Protein AF-A0A6G2Q277-F1 (afdb_monomer_lite)

Structure (mmCIF, N/CA/C/O backbone):
data_AF-A0A6G2Q277-F1
#
_entry.id   AF-A0A6G2Q277-F1
#
loop_
_atom_site.group_PDB
_atom_site.id
_atom_site.type_symbol
_atom_site.label_atom_id
_atom_site.label_alt_id
_atom_site.label_comp_id
_atom_site.label_asym_id
_atom_site.label_entity_id
_atom_site.label_seq_id
_atom_site.pdbx_PDB_ins_code
_atom_site.Cartn_x
_atom_site.Cartn_y
_atom_site.Cartn_z
_atom_site.occupancy
_atom_site.B_iso_or_equiv
_atom_site.auth_seq_id
_atom_site.auth_comp_id
_atom_site.auth_asym_id
_atom_site.auth_atom_id
_atom_site.pdbx_PDB_model_num
ATOM 1 N N . MET A 1 1 ? 18.166 -76.182 13.618 1.00 38.31 1 MET A N 1
ATOM 2 C CA . MET A 1 1 ? 19.424 -75.864 12.899 1.00 38.31 1 MET A CA 1
ATOM 3 C C . MET A 1 1 ? 19.084 -75.324 11.516 1.00 38.31 1 MET A C 1
ATOM 5 O O . MET A 1 1 ? 18.258 -75.904 10.830 1.00 38.31 1 MET A O 1
ATOM 9 N N . ILE A 1 2 ? 19.655 -74.171 11.170 1.00 38.31 2 ILE A N 1
ATOM 10 C CA . ILE A 1 2 ? 19.350 -73.311 10.012 1.00 38.31 2 ILE A CA 1
ATOM 11 C C . ILE A 1 2 ? 20.278 -73.656 8.835 1.00 38.31 2 ILE A C 1
ATOM 13 O O . ILE A 1 2 ? 21.477 -73.782 9.078 1.00 38.31 2 ILE A O 1
ATOM 17 N N . ARG A 1 3 ? 19.797 -73.664 7.574 1.00 31.73 3 ARG A N 1
ATOM 18 C CA . ARG A 1 3 ? 20.609 -73.222 6.411 1.00 31.73 3 ARG A CA 1
ATOM 19 C C . ARG A 1 3 ? 19.793 -72.866 5.147 1.00 31.73 3 ARG A C 1
ATOM 21 O O . ARG A 1 3 ? 19.443 -73.714 4.343 1.00 31.73 3 ARG A O 1
ATOM 28 N N . LYS A 1 4 ? 19.572 -71.551 5.017 1.00 36.16 4 LYS A N 1
ATOM 29 C CA . LYS A 1 4 ? 19.776 -70.662 3.848 1.00 36.16 4 LY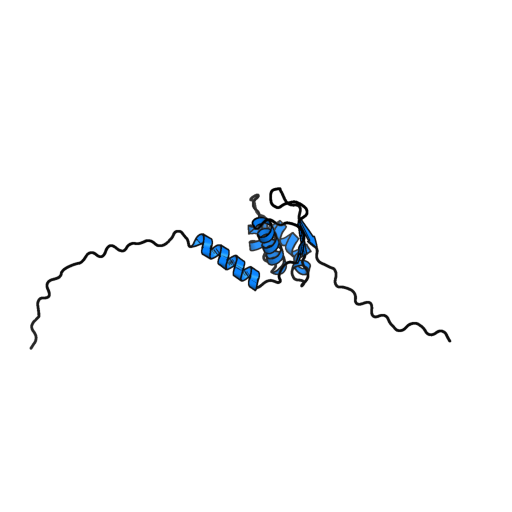S A CA 1
ATOM 30 C C . LYS A 1 4 ? 19.153 -71.052 2.491 1.00 36.16 4 LYS A C 1
ATOM 32 O O . LYS A 1 4 ? 19.764 -71.729 1.676 1.00 36.16 4 LYS A O 1
ATOM 37 N N . SER A 1 5 ? 17.990 -70.454 2.220 1.00 38.66 5 SER A N 1
ATOM 38 C CA . SER A 1 5 ? 17.379 -70.290 0.893 1.00 38.66 5 SER A CA 1
ATOM 39 C C . SER A 1 5 ? 18.135 -69.241 0.064 1.00 38.66 5 SER A C 1
ATOM 41 O O . SER A 1 5 ? 18.154 -68.062 0.421 1.00 38.66 5 SER A O 1
ATOM 43 N N . THR A 1 6 ? 18.694 -69.646 -1.074 1.00 46.62 6 THR A N 1
ATOM 44 C CA . THR A 1 6 ? 19.318 -68.770 -2.077 1.00 46.62 6 THR A CA 1
ATOM 45 C C . THR A 1 6 ? 18.240 -68.029 -2.874 1.00 46.62 6 THR A C 1
ATOM 47 O O . THR A 1 6 ? 17.639 -68.599 -3.781 1.00 46.62 6 THR A O 1
ATOM 50 N N . ARG A 1 7 ? 17.976 -66.754 -2.558 1.00 47.03 7 ARG A N 1
ATOM 51 C CA . ARG A 1 7 ? 17.180 -65.875 -3.433 1.00 47.03 7 ARG A CA 1
ATOM 52 C C . ARG A 1 7 ? 18.096 -65.272 -4.496 1.00 47.03 7 ARG A C 1
ATOM 54 O O . ARG A 1 7 ? 19.062 -64.593 -4.163 1.00 47.03 7 ARG A O 1
ATOM 61 N N . ARG A 1 8 ? 17.799 -65.549 -5.767 1.00 47.91 8 ARG A N 1
ATOM 62 C CA . ARG A 1 8 ? 18.427 -64.895 -6.918 1.00 47.91 8 ARG A CA 1
ATOM 63 C C . ARG A 1 8 ? 17.864 -63.481 -7.043 1.00 47.91 8 ARG A C 1
ATOM 65 O O . ARG A 1 8 ? 16.652 -63.305 -7.131 1.00 47.91 8 ARG A O 1
ATOM 72 N N . SER A 1 9 ? 18.759 -62.504 -7.013 1.00 50.25 9 SER A N 1
ATOM 73 C CA . SER A 1 9 ? 18.478 -61.088 -7.214 1.00 50.25 9 SER A CA 1
ATOM 74 C C . SER A 1 9 ? 18.151 -60.810 -8.680 1.00 50.25 9 SER A C 1
ATOM 76 O O . SER A 1 9 ? 19.017 -60.939 -9.540 1.00 50.25 9 SER A O 1
ATOM 78 N N . THR A 1 10 ? 16.928 -60.376 -8.962 1.00 49.34 10 THR A N 1
ATOM 79 C CA . THR A 1 10 ? 16.599 -59.615 -10.173 1.00 49.34 10 THR A CA 1
ATOM 80 C C . THR A 1 10 ? 16.466 -58.156 -9.767 1.00 49.34 10 THR A C 1
ATOM 82 O O . THR A 1 10 ? 15.466 -57.749 -9.181 1.00 49.34 10 THR A O 1
ATOM 85 N N . ALA A 1 11 ? 17.524 -57.387 -10.020 1.00 47.75 11 ALA A N 1
ATOM 86 C CA . ALA A 1 11 ? 17.527 -55.941 -9.884 1.00 47.75 11 ALA A CA 1
ATOM 87 C C . ALA A 1 11 ? 16.706 -55.341 -11.033 1.00 47.75 11 ALA A C 1
ATOM 89 O O . ALA A 1 11 ? 17.165 -55.291 -12.172 1.00 47.75 11 ALA A O 1
ATOM 90 N N . ALA A 1 12 ? 15.479 -54.914 -10.740 1.00 49.22 12 ALA A N 1
ATOM 91 C CA . ALA A 1 12 ? 14.743 -54.012 -11.612 1.00 49.22 12 ALA A CA 1
ATOM 92 C C . ALA A 1 12 ? 15.232 -52.587 -11.316 1.00 49.22 12 ALA A C 1
ATOM 94 O O . ALA A 1 12 ? 14.968 -52.042 -10.245 1.00 49.22 12 ALA A O 1
ATOM 95 N N . LEU A 1 13 ? 15.989 -52.007 -12.248 1.00 46.03 13 LEU A N 1
ATOM 96 C CA . LEU A 1 13 ? 16.316 -50.583 -12.253 1.00 46.03 13 LEU A CA 1
ATOM 97 C C . LEU A 1 13 ? 15.024 -49.802 -12.524 1.00 46.03 13 LEU A C 1
ATOM 99 O O . LEU A 1 13 ? 14.626 -49.612 -13.671 1.00 46.03 13 LEU A O 1
ATOM 103 N N . ALA A 1 14 ? 14.344 -49.386 -11.459 1.00 48.12 14 ALA A N 1
ATOM 104 C CA . ALA A 1 14 ? 13.306 -48.373 -11.541 1.00 48.12 14 ALA A CA 1
ATOM 105 C C . ALA A 1 14 ? 13.992 -47.021 -11.771 1.00 48.12 14 ALA A C 1
ATOM 107 O O . ALA A 1 14 ? 14.705 -46.525 -10.902 1.00 48.12 14 ALA A O 1
ATOM 108 N N . VAL A 1 15 ? 13.809 -46.451 -12.960 1.00 50.59 15 VAL A N 1
ATOM 109 C CA . VAL A 1 15 ? 14.177 -45.065 -13.265 1.00 50.59 15 VAL A CA 1
ATOM 110 C C . VAL A 1 15 ? 13.227 -44.163 -12.470 1.00 50.59 15 VAL A C 1
ATOM 112 O O . VAL A 1 15 ? 12.024 -44.199 -12.741 1.00 50.59 15 VAL A O 1
ATOM 115 N N . PRO A 1 16 ? 13.693 -43.368 -11.490 1.00 51.09 16 PRO A N 1
ATOM 116 C CA . PRO A 1 16 ? 12.838 -42.365 -10.888 1.00 51.09 16 PRO A CA 1
ATOM 117 C C . PRO A 1 16 ? 12.653 -41.251 -11.918 1.00 51.09 16 PRO A C 1
ATOM 119 O O . PRO A 1 16 ? 13.592 -40.537 -12.270 1.00 51.09 16 PRO A O 1
ATOM 122 N N . LEU A 1 17 ? 11.430 -41.124 -12.428 1.00 48.22 17 LEU A N 1
ATOM 123 C CA . LEU A 1 17 ? 10.994 -39.967 -13.194 1.00 48.22 17 LEU A CA 1
ATOM 124 C C . LEU A 1 17 ? 10.965 -38.770 -12.224 1.00 48.22 17 LEU A C 1
ATOM 126 O O . LEU A 1 17 ? 9.958 -38.501 -11.574 1.00 48.22 17 LEU A O 1
ATOM 130 N N . MET A 1 18 ? 12.095 -38.084 -12.061 1.00 52.91 18 MET A N 1
ATOM 131 C CA . MET A 1 18 ? 12.163 -36.812 -11.342 1.00 52.91 18 MET A CA 1
ATOM 132 C C . MET A 1 18 ? 11.540 -35.718 -12.222 1.00 52.91 18 MET A C 1
ATOM 134 O O . MET A 1 18 ? 12.243 -34.919 -12.832 1.00 52.91 18 MET A O 1
ATOM 138 N N . LEU A 1 19 ? 10.207 -35.703 -12.321 1.00 54.06 19 LEU A N 1
ATOM 139 C CA . LEU A 1 19 ? 9.450 -34.519 -12.731 1.00 54.06 19 LEU A CA 1
ATOM 140 C C . LEU A 1 19 ? 8.961 -33.810 -11.474 1.00 54.06 19 LEU A C 1
ATOM 142 O O . LEU A 1 19 ? 7.818 -33.946 -11.051 1.00 54.06 19 LEU A O 1
ATOM 146 N N . GLY A 1 20 ? 9.850 -33.051 -10.857 1.00 57.12 20 GLY A N 1
ATOM 147 C CA . GLY A 1 20 ? 9.490 -32.182 -9.754 1.00 57.12 20 GLY A CA 1
ATOM 148 C C . GLY A 1 20 ? 10.588 -31.165 -9.55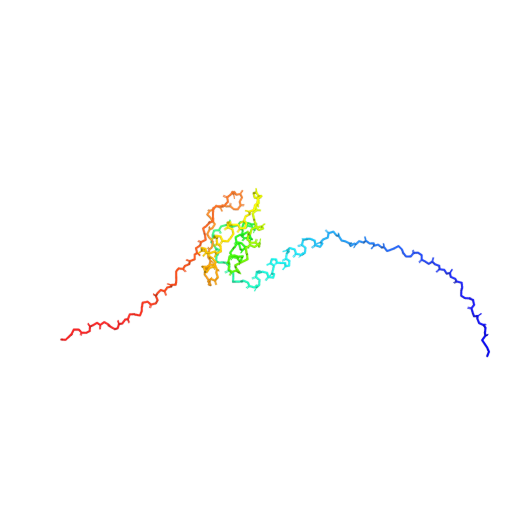0 1.00 57.12 20 GLY A C 1
ATOM 149 O O . GLY A 1 20 ? 11.669 -31.568 -9.152 1.00 57.12 20 GLY A O 1
ATOM 150 N N . THR A 1 21 ? 10.281 -29.900 -9.869 1.00 57.38 21 THR A N 1
ATOM 151 C CA . THR A 1 21 ? 10.739 -28.649 -9.212 1.00 57.38 21 THR A CA 1
ATOM 152 C C . THR A 1 21 ? 10.854 -27.473 -10.195 1.00 57.38 21 THR A C 1
ATOM 154 O O . THR A 1 21 ? 11.899 -26.834 -10.278 1.00 57.38 21 THR A O 1
ATOM 157 N N . ALA A 1 22 ? 9.797 -27.146 -10.945 1.00 52.91 22 ALA A N 1
ATOM 158 C CA . ALA A 1 22 ? 9.783 -25.902 -11.735 1.00 52.91 22 ALA A CA 1
ATOM 159 C C . ALA A 1 22 ? 8.558 -24.999 -11.496 1.00 52.91 22 ALA A C 1
ATOM 161 O O . ALA A 1 22 ? 8.459 -23.950 -12.121 1.00 52.91 22 ALA A O 1
ATOM 162 N N . LEU A 1 23 ? 7.643 -25.358 -10.586 1.00 51.34 23 LEU A N 1
ATOM 163 C CA . LEU A 1 23 ? 6.417 -24.578 -10.333 1.00 51.34 23 LEU A CA 1
ATOM 164 C C . LEU A 1 23 ? 6.323 -23.970 -8.928 1.00 51.34 23 LEU A C 1
ATOM 166 O O . LEU A 1 23 ? 5.386 -23.221 -8.660 1.00 51.34 23 LEU A O 1
ATOM 170 N N . THR A 1 24 ? 7.286 -24.235 -8.042 1.00 55.38 24 THR A N 1
ATOM 171 C CA . THR A 1 24 ? 7.212 -23.795 -6.639 1.00 55.38 24 THR A CA 1
ATOM 172 C C . THR A 1 24 ? 7.170 -22.266 -6.522 1.00 55.38 24 THR A C 1
ATOM 174 O O . THR A 1 24 ? 6.330 -21.730 -5.817 1.00 55.38 24 THR A O 1
ATOM 177 N N . GLY A 1 25 ? 7.924 -21.532 -7.349 1.00 52.91 25 GLY A N 1
ATOM 178 C CA . GLY A 1 25 ? 8.010 -20.069 -7.233 1.00 52.91 25 GLY A CA 1
ATOM 179 C C . GLY A 1 25 ? 6.745 -19.264 -7.582 1.00 52.91 25 GLY A C 1
ATOM 180 O O . GLY A 1 25 ? 6.640 -18.115 -7.156 1.00 52.91 25 GLY A O 1
ATOM 181 N N . CYS A 1 26 ? 5.792 -19.815 -8.348 1.00 55.84 26 CYS A N 1
ATOM 182 C CA . CYS A 1 26 ? 4.495 -19.153 -8.583 1.00 55.84 26 CYS A CA 1
ATOM 183 C C . CYS A 1 26 ? 3.475 -19.501 -7.498 1.00 55.84 26 CYS A C 1
ATOM 185 O O . CYS A 1 26 ? 2.693 -18.641 -7.100 1.00 55.84 26 CYS A O 1
ATOM 187 N N . ALA A 1 27 ? 3.500 -20.746 -7.015 1.00 61.69 27 ALA A N 1
ATOM 188 C CA . ALA A 1 27 ? 2.636 -21.174 -5.925 1.00 61.69 27 ALA A CA 1
ATOM 189 C C . ALA A 1 27 ? 2.955 -20.395 -4.641 1.00 61.69 27 ALA A C 1
ATOM 191 O O . ALA A 1 27 ? 2.038 -19.896 -3.998 1.00 61.69 27 ALA A O 1
ATOM 192 N N . ASP A 1 28 ? 4.241 -20.208 -4.336 1.00 68.69 28 ASP A N 1
ATOM 193 C CA . ASP A 1 28 ? 4.691 -19.553 -3.105 1.00 68.69 28 ASP A CA 1
ATOM 194 C C . ASP A 1 28 ? 4.240 -18.081 -3.046 1.00 68.69 28 ASP A C 1
ATOM 196 O O . ASP A 1 28 ? 3.565 -17.675 -2.105 1.00 68.69 28 ASP A O 1
ATOM 200 N N . LYS A 1 29 ? 4.476 -17.296 -4.109 1.00 75.62 29 LYS A N 1
ATOM 201 C CA . LYS A 1 29 ? 4.069 -15.875 -4.160 1.00 75.62 29 LYS A CA 1
ATOM 202 C C . LYS A 1 29 ? 2.556 -15.674 -4.091 1.00 75.62 29 LYS A C 1
ATOM 204 O O . LYS A 1 29 ? 2.082 -14.699 -3.513 1.00 75.62 29 LYS A O 1
ATOM 209 N N . HIS A 1 30 ? 1.802 -16.578 -4.712 1.00 79.06 30 HIS A N 1
ATOM 210 C CA . HIS A 1 30 ? 0.346 -16.533 -4.681 1.00 79.06 30 HIS A CA 1
ATOM 211 C C . HIS A 1 30 ? -0.191 -16.876 -3.284 1.00 79.06 30 HIS A C 1
ATOM 213 O O . HIS A 1 30 ? -1.154 -16.264 -2.828 1.00 79.06 30 HIS A O 1
ATOM 219 N N . LEU A 1 31 ? 0.436 -17.824 -2.581 1.00 84.31 31 LEU A N 1
ATOM 220 C CA . LEU A 1 31 ? 0.088 -18.163 -1.200 1.00 84.31 31 LEU A CA 1
ATOM 221 C C . LEU A 1 31 ? 0.427 -17.031 -0.224 1.00 84.31 31 LEU A C 1
ATOM 223 O O . LEU A 1 31 ? -0.395 -16.737 0.644 1.00 84.31 31 LEU A O 1
ATOM 227 N N . ASP A 1 32 ? 1.571 -16.366 -0.396 1.00 85.94 32 ASP A N 1
ATOM 228 C CA . ASP A 1 32 ? 1.947 -15.192 0.403 1.00 85.94 32 ASP A CA 1
ATOM 229 C C . ASP A 1 32 ? 0.916 -14.072 0.235 1.00 85.94 32 ASP A C 1
ATOM 231 O O . ASP A 1 32 ? 0.384 -13.558 1.218 1.00 85.94 32 ASP A O 1
ATOM 235 N N . TYR A 1 33 ? 0.548 -13.764 -1.013 1.00 85.88 33 TYR A N 1
ATOM 236 C CA . TYR A 1 33 ? -0.478 -12.767 -1.304 1.00 85.88 33 TYR A CA 1
ATOM 237 C C . TYR A 1 33 ? -1.842 -13.138 -0.707 1.00 85.88 33 TYR A C 1
ATOM 239 O O . TYR A 1 33 ? -2.491 -12.289 -0.107 1.00 85.88 33 TYR A O 1
ATOM 247 N N . LEU A 1 34 ? -2.291 -14.392 -0.836 1.00 89.06 34 LEU A N 1
ATOM 248 C CA . LEU A 1 34 ? -3.564 -14.831 -0.250 1.00 89.06 34 LEU A CA 1
ATOM 249 C C . LEU A 1 34 ? -3.560 -14.761 1.280 1.00 89.06 34 LEU A C 1
ATOM 251 O O . LEU A 1 34 ? -4.583 -14.434 1.889 1.00 89.06 34 LEU A O 1
ATOM 255 N N . THR A 1 35 ? -2.424 -15.085 1.893 1.00 89.81 35 THR A N 1
ATOM 256 C CA . THR A 1 35 ? -2.242 -15.010 3.343 1.00 89.81 35 THR A CA 1
ATOM 257 C C . THR A 1 35 ? -2.309 -13.559 3.802 1.00 89.81 35 THR A C 1
ATOM 259 O O . THR A 1 35 ? -3.107 -13.244 4.682 1.00 89.81 35 THR A O 1
ATOM 262 N N . ASP A 1 36 ? -1.559 -12.664 3.154 1.00 88.69 36 ASP A N 1
ATOM 263 C CA . ASP A 1 36 ? -1.628 -11.224 3.406 1.00 88.69 36 ASP A CA 1
ATOM 264 C C . ASP A 1 36 ? -3.056 -10.706 3.200 1.00 88.69 36 ASP A C 1
ATOM 266 O O . ASP A 1 36 ? -3.617 -10.089 4.100 1.00 88.69 36 ASP A O 1
ATOM 270 N N . TYR A 1 37 ? -3.695 -11.032 2.076 1.00 87.75 37 TYR A N 1
ATOM 271 C CA . TYR A 1 37 ? -5.063 -10.611 1.772 1.00 87.75 37 TYR A CA 1
ATOM 272 C C . TYR A 1 37 ? -6.058 -11.041 2.858 1.00 87.75 37 TYR A C 1
ATOM 274 O O . TYR A 1 37 ? -6.936 -10.270 3.232 1.00 87.75 37 TYR A O 1
ATOM 282 N N . SER A 1 38 ? -5.913 -12.255 3.396 1.00 88.88 38 SER A N 1
ATOM 283 C CA . SER A 1 38 ? -6.793 -12.777 4.452 1.00 88.88 38 SER A CA 1
ATOM 284 C C . SER A 1 38 ? -6.551 -12.120 5.814 1.00 88.88 38 SER A C 1
ATOM 286 O O . SER A 1 38 ? -7.472 -12.029 6.626 1.00 88.88 38 SER A O 1
ATOM 288 N N . ASN A 1 39 ? -5.322 -11.666 6.065 1.00 90.44 39 ASN A N 1
ATOM 289 C CA . ASN A 1 39 ? -4.932 -10.996 7.305 1.00 90.44 39 ASN A CA 1
ATOM 290 C C . ASN A 1 39 ? -5.258 -9.497 7.304 1.00 90.44 39 ASN A C 1
ATOM 292 O O . ASN A 1 39 ? -5.244 -8.870 8.363 1.00 90.44 39 ASN A O 1
ATOM 296 N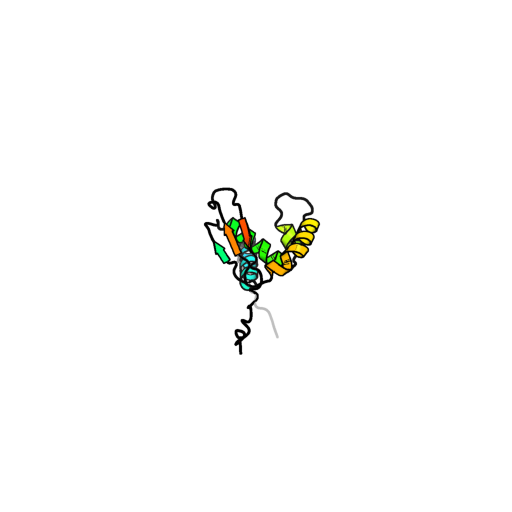 N . HIS A 1 40 ? -5.584 -8.927 6.144 1.00 88.75 40 HIS A N 1
ATOM 297 C CA . HIS A 1 40 ? -5.828 -7.502 5.988 1.00 88.75 40 HIS A CA 1
ATOM 298 C C . HIS A 1 40 ? -7.280 -7.183 5.648 1.00 88.75 40 HIS A C 1
ATOM 300 O O . HIS A 1 40 ? -8.029 -7.970 5.069 1.00 88.75 40 HIS A O 1
ATOM 306 N N . ARG A 1 41 ? -7.701 -5.967 6.004 1.00 82.94 41 ARG A N 1
ATOM 307 C CA . ARG A 1 41 ? -8.999 -5.456 5.567 1.00 82.94 41 ARG A CA 1
ATOM 308 C C . ARG A 1 41 ? -8.990 -5.227 4.047 1.00 82.94 41 ARG A C 1
ATOM 310 O O . ARG A 1 41 ? -7.992 -4.731 3.518 1.00 82.94 41 ARG A O 1
ATOM 317 N N . PRO A 1 42 ? -10.093 -5.538 3.339 1.00 79.56 42 PRO A N 1
ATOM 318 C CA . PRO A 1 42 ? -10.205 -5.237 1.918 1.00 79.56 42 PRO A CA 1
ATOM 319 C C . PRO A 1 42 ? -10.126 -3.729 1.656 1.00 79.56 42 PRO A C 1
ATOM 321 O O . PRO A 1 42 ? -10.819 -2.943 2.301 1.00 79.56 42 PRO A O 1
ATOM 324 N N . LEU A 1 43 ? -9.318 -3.343 0.670 1.00 86.44 43 LEU A N 1
ATOM 325 C CA . LEU A 1 43 ? -9.210 -1.967 0.189 1.00 86.44 43 LEU A CA 1
ATOM 326 C C . LEU A 1 43 ? -10.497 -1.563 -0.547 1.00 86.44 43 LEU A C 1
ATOM 328 O O . LEU A 1 43 ? -10.981 -2.312 -1.400 1.00 86.44 43 LEU A O 1
ATOM 332 N N . ARG A 1 44 ? -11.043 -0.375 -0.263 1.00 86.62 44 ARG A N 1
ATOM 333 C CA . ARG A 1 44 ? -12.109 0.197 -1.102 1.00 86.62 44 ARG A CA 1
ATOM 334 C C . ARG A 1 44 ? -11.505 0.688 -2.410 1.00 86.62 44 ARG A C 1
ATOM 336 O O . ARG A 1 44 ? -10.555 1.457 -2.389 1.00 86.62 44 ARG A O 1
ATOM 343 N N . VAL A 1 45 ? -12.060 0.259 -3.535 1.00 88.00 45 VAL A N 1
ATOM 344 C CA . VAL A 1 45 ? -11.501 0.555 -4.858 1.00 88.00 45 VAL A CA 1
ATOM 345 C C . VAL A 1 45 ? -12.547 1.239 -5.719 1.00 88.00 45 VAL A C 1
ATOM 347 O O . VAL A 1 45 ? -13.680 0.761 -5.810 1.00 88.00 45 VAL A O 1
ATOM 350 N N . THR A 1 46 ? -12.160 2.333 -6.371 1.00 87.19 46 THR A N 1
ATOM 351 C CA . THR A 1 46 ? -12.951 2.964 -7.433 1.00 87.19 46 THR A CA 1
ATOM 352 C C . THR A 1 46 ? -12.117 3.121 -8.710 1.00 87.19 46 THR A C 1
ATOM 354 O O . THR A 1 46 ? -10.886 3.148 -8.664 1.00 87.19 46 THR A O 1
ATOM 357 N N . GLY A 1 47 ? -12.781 3.192 -9.867 1.00 85.94 47 GLY A N 1
ATOM 358 C CA . GLY A 1 47 ? -12.124 3.290 -11.175 1.00 85.94 47 GLY A CA 1
ATOM 359 C C . GLY A 1 47 ? -11.848 1.933 -11.830 1.00 85.94 47 GLY A C 1
ATOM 360 O O . GLY A 1 47 ? -12.589 0.973 -11.614 1.00 85.94 47 GLY A O 1
ATOM 361 N N . HIS A 1 48 ? -10.799 1.866 -12.658 1.00 84.81 48 HIS A N 1
ATOM 362 C CA . HIS A 1 48 ? -10.502 0.714 -13.525 1.00 84.81 48 HIS A CA 1
ATOM 363 C C . HIS A 1 48 ? -9.067 0.198 -13.318 1.00 84.81 48 HIS A C 1
ATOM 365 O O . HIS A 1 48 ? -8.201 0.386 -14.181 1.00 84.81 48 HIS A O 1
ATOM 371 N N . PRO A 1 49 ? -8.768 -0.431 -12.167 1.00 85.75 49 PRO A N 1
ATOM 372 C CA . PRO A 1 49 ? -7.435 -0.958 -11.920 1.00 85.75 49 PRO A CA 1
ATOM 373 C C . PRO A 1 49 ? -7.105 -2.111 -12.876 1.00 85.75 49 PRO A C 1
ATOM 375 O O . PRO A 1 49 ? -7.963 -2.924 -13.227 1.00 85.75 49 PRO A O 1
ATOM 378 N N . SER A 1 50 ? -5.829 -2.218 -13.241 1.00 86.00 50 SER A N 1
ATOM 379 C CA . SER A 1 50 ? -5.280 -3.498 -13.697 1.00 86.00 50 SER A CA 1
ATOM 380 C C . SER A 1 50 ? -5.105 -4.445 -12.502 1.00 86.00 50 SER A C 1
ATOM 382 O O . SER A 1 50 ? -5.064 -4.001 -11.353 1.00 86.00 50 SER A O 1
ATOM 384 N N . THR A 1 51 ? -4.954 -5.746 -12.757 1.00 86.88 51 THR A N 1
ATOM 385 C CA . THR A 1 51 ? -4.628 -6.715 -11.698 1.00 86.88 51 THR A CA 1
ATOM 386 C C . THR A 1 51 ? -3.328 -6.339 -10.982 1.00 86.88 51 THR A C 1
ATOM 388 O O . THR A 1 51 ? -3.310 -6.262 -9.755 1.00 86.88 51 THR A O 1
ATOM 391 N N . ASP A 1 52 ? -2.283 -6.013 -11.744 1.00 86.62 52 ASP A N 1
ATOM 392 C CA . ASP A 1 52 ? -0.950 -5.727 -11.205 1.00 86.62 52 ASP A CA 1
ATOM 393 C C . ASP A 1 52 ? -0.927 -4.446 -10.360 1.00 86.62 52 ASP A C 1
ATOM 395 O O . ASP A 1 52 ? -0.293 -4.393 -9.305 1.00 86.62 52 ASP A O 1
ATOM 399 N N . SER A 1 53 ? -1.639 -3.402 -10.793 1.00 86.62 53 SER A N 1
ATOM 400 C CA . SER A 1 53 ? -1.697 -2.140 -10.052 1.00 86.62 53 SER A CA 1
ATOM 401 C C . SER A 1 53 ? -2.525 -2.248 -8.777 1.00 86.62 53 SER A C 1
ATOM 403 O O . SER A 1 53 ? -2.132 -1.683 -7.757 1.00 86.62 53 SER A O 1
ATOM 405 N N . LEU A 1 54 ? -3.631 -3.000 -8.796 1.00 90.38 54 LEU A N 1
ATOM 406 C CA . LEU A 1 54 ? -4.399 -3.269 -7.584 1.00 90.38 54 LEU A CA 1
ATOM 407 C C . LEU A 1 54 ? -3.560 -4.040 -6.562 1.00 90.38 54 LEU A C 1
ATOM 409 O O . LEU A 1 54 ? -3.503 -3.639 -5.400 1.00 90.38 54 LEU A O 1
ATOM 413 N N . GLU A 1 55 ? -2.877 -5.098 -7.003 1.00 91.38 55 GLU A N 1
ATOM 414 C CA . GLU A 1 55 ? -2.012 -5.904 -6.142 1.00 91.38 55 GLU A CA 1
ATOM 415 C C . GLU A 1 55 ? -0.881 -5.060 -5.535 1.00 91.38 55 GLU A C 1
ATOM 417 O O . GLU A 1 55 ? -0.612 -5.149 -4.334 1.00 91.38 55 GLU A O 1
ATOM 422 N N . ALA A 1 56 ? -0.241 -4.200 -6.333 1.00 91.38 56 ALA A N 1
ATOM 423 C CA . ALA A 1 56 ? 0.813 -3.313 -5.851 1.00 91.38 56 ALA A CA 1
ATOM 424 C C . ALA A 1 56 ? 0.302 -2.349 -4.769 1.00 91.38 56 ALA A C 1
ATOM 426 O O . ALA A 1 56 ? 0.927 -2.221 -3.715 1.00 91.38 56 ALA A O 1
ATOM 427 N N . VAL A 1 57 ? -0.850 -1.708 -4.991 1.00 92.25 57 VAL A N 1
ATOM 428 C CA . VAL A 1 57 ? -1.452 -0.789 -4.012 1.00 92.25 57 VAL A CA 1
ATOM 429 C C . VAL A 1 57 ? -1.822 -1.517 -2.728 1.00 92.25 57 VAL A C 1
ATOM 431 O O . VAL A 1 57 ? -1.533 -1.023 -1.641 1.00 92.25 57 VAL A O 1
ATOM 434 N N . GLN A 1 58 ? -2.431 -2.696 -2.840 1.00 92.56 58 GLN A N 1
ATOM 435 C CA . GLN A 1 58 ? -2.784 -3.514 -1.686 1.00 92.56 58 GLN A CA 1
ATOM 436 C C . GLN A 1 58 ? -1.550 -3.851 -0.853 1.00 92.56 58 GLN A C 1
ATOM 438 O O . GLN A 1 58 ? -1.534 -3.559 0.340 1.00 92.56 58 GLN A O 1
ATOM 443 N N . LYS A 1 59 ? -0.478 -4.345 -1.483 1.00 94.31 59 LYS A N 1
ATOM 444 C CA . LYS A 1 59 ? 0.784 -4.619 -0.785 1.00 94.31 59 LYS A CA 1
ATOM 445 C C . LYS A 1 59 ? 1.348 -3.373 -0.110 1.00 94.31 59 LYS A C 1
ATOM 447 O O . LYS A 1 59 ? 1.742 -3.456 1.047 1.00 94.31 59 LYS A O 1
ATOM 452 N N . VAL A 1 60 ? 1.353 -2.215 -0.776 1.00 94.31 60 VAL A N 1
ATOM 453 C CA . VAL A 1 60 ? 1.809 -0.956 -0.156 1.00 94.31 60 VAL A CA 1
ATOM 454 C C . VAL A 1 60 ? 0.991 -0.636 1.096 1.00 94.31 60 VAL A C 1
ATOM 456 O O . VAL A 1 60 ? 1.569 -0.396 2.154 1.00 94.31 60 VAL A O 1
ATOM 459 N N . VAL A 1 61 ? -0.340 -0.657 1.002 1.00 93.06 61 VAL A N 1
ATOM 460 C CA . VAL A 1 61 ? -1.233 -0.329 2.126 1.00 93.06 61 VAL A CA 1
ATOM 461 C C . VAL A 1 61 ? -1.058 -1.312 3.283 1.00 93.06 61 VAL A C 1
ATOM 463 O O . VAL A 1 61 ? -0.992 -0.885 4.433 1.00 93.06 61 VAL A O 1
ATOM 466 N N . TRP A 1 62 ? -0.920 -2.603 2.998 1.00 93.88 62 TRP A N 1
ATOM 467 C CA . TRP A 1 62 ? -0.706 -3.639 4.008 1.00 93.88 62 TRP A CA 1
ATOM 468 C C . TRP A 1 62 ? 0.632 -3.477 4.724 1.00 93.88 62 TRP A C 1
ATOM 470 O O . TRP A 1 62 ? 0.664 -3.385 5.946 1.00 93.88 62 TRP A O 1
ATOM 480 N N . ARG A 1 63 ? 1.737 -3.294 3.987 1.00 95.69 63 ARG A N 1
ATOM 481 C CA . ARG A 1 63 ? 3.051 -3.059 4.612 1.00 95.69 63 ARG A CA 1
ATOM 482 C C . ARG A 1 63 ? 3.091 -1.763 5.423 1.00 95.69 63 ARG A C 1
ATOM 484 O O . ARG A 1 63 ? 3.761 -1.708 6.452 1.00 95.69 63 ARG A O 1
ATOM 491 N N . LEU A 1 64 ? 2.347 -0.732 5.010 1.00 94.31 64 LEU A N 1
ATOM 492 C CA . LEU A 1 64 ? 2.159 0.479 5.814 1.00 94.31 64 LEU A CA 1
ATOM 493 C C . LEU A 1 64 ? 1.385 0.197 7.108 1.00 94.31 64 LEU A C 1
ATOM 495 O O . LEU A 1 64 ? 1.801 0.675 8.163 1.00 94.31 64 LEU A O 1
ATOM 499 N N . ALA A 1 65 ? 0.289 -0.560 7.032 1.00 92.31 65 ALA A N 1
ATOM 500 C CA . ALA A 1 65 ? -0.540 -0.918 8.182 1.00 92.31 65 ALA A CA 1
ATOM 501 C C . ALA A 1 65 ? 0.218 -1.786 9.202 1.00 92.31 65 ALA A C 1
ATOM 503 O O . ALA A 1 65 ? 0.114 -1.541 10.404 1.00 92.31 65 ALA A O 1
ATOM 504 N N . ASP A 1 66 ? 1.033 -2.725 8.721 1.00 94.19 66 ASP A N 1
ATOM 505 C CA . ASP A 1 66 ? 1.873 -3.609 9.538 1.00 94.19 66 ASP A CA 1
ATOM 506 C C . ASP A 1 66 ? 3.118 -2.909 10.104 1.00 94.19 66 ASP A C 1
ATOM 508 O O . ASP A 1 66 ? 3.775 -3.415 11.016 1.00 94.19 66 ASP A O 1
ATOM 512 N N . GLY A 1 67 ? 3.478 -1.742 9.559 1.00 95.94 67 GLY A N 1
ATOM 513 C CA . GLY A 1 67 ? 4.755 -1.095 9.850 1.00 95.94 67 GLY A CA 1
ATOM 514 C C . GLY A 1 67 ? 5.964 -1.891 9.344 1.00 95.94 67 GLY A C 1
ATOM 515 O O . GLY A 1 67 ? 7.060 -1.764 9.896 1.00 95.94 67 GLY A O 1
ATOM 516 N N . ASP A 1 68 ? 5.782 -2.697 8.296 1.00 96.81 68 ASP A N 1
ATOM 517 C CA . ASP A 1 68 ? 6.818 -3.545 7.710 1.00 96.81 68 ASP A CA 1
ATOM 518 C C . ASP A 1 68 ? 7.741 -2.738 6.785 1.00 96.81 68 ASP A C 1
ATOM 520 O O . ASP A 1 68 ? 7.507 -2.574 5.584 1.00 96.81 68 ASP A O 1
ATOM 524 N N . VAL A 1 69 ? 8.821 -2.218 7.372 1.00 97.75 69 VAL A N 1
ATOM 525 C CA . VAL A 1 69 ? 9.841 -1.422 6.672 1.00 97.75 69 VAL A CA 1
ATOM 526 C C . VAL A 1 69 ? 10.512 -2.212 5.553 1.00 97.75 69 VAL A C 1
ATOM 528 O O . VAL A 1 69 ? 10.774 -1.647 4.491 1.00 97.75 69 VAL A O 1
ATOM 531 N N . GLU A 1 70 ? 10.829 -3.483 5.790 1.00 97.25 70 GLU A N 1
ATOM 532 C CA . GLU A 1 70 ? 11.584 -4.297 4.836 1.00 97.25 70 GLU A CA 1
ATOM 533 C C . GLU A 1 70 ? 10.683 -4.728 3.679 1.00 97.25 70 GLU A C 1
ATOM 535 O O . GLU A 1 70 ? 11.060 -4.572 2.517 1.00 97.25 70 GLU A O 1
ATOM 540 N N . GLY A 1 71 ? 9.454 -5.164 3.972 1.00 95.44 71 GLY A N 1
ATOM 541 C CA . GLY A 1 71 ? 8.461 -5.486 2.953 1.00 95.44 71 GLY A CA 1
ATOM 542 C C . GLY A 1 71 ? 8.082 -4.279 2.103 1.00 95.44 71 GLY A C 1
ATOM 543 O O . GLY A 1 71 ? 7.990 -4.406 0.884 1.00 95.44 71 GLY A O 1
ATOM 544 N N . LEU A 1 72 ? 7.924 -3.093 2.704 1.00 96.31 72 LEU A N 1
ATOM 545 C CA . LEU A 1 72 ? 7.648 -1.866 1.952 1.00 96.31 72 LEU A CA 1
ATOM 546 C C . LEU A 1 72 ? 8.846 -1.443 1.088 1.00 96.31 72 LEU A C 1
ATOM 548 O O . LEU A 1 72 ? 8.664 -1.043 -0.060 1.00 96.31 72 LEU A O 1
ATOM 552 N N . ALA A 1 73 ? 10.074 -1.561 1.602 1.00 96.62 73 ALA A N 1
ATOM 553 C CA . ALA A 1 73 ? 11.282 -1.268 0.832 1.00 96.62 73 ALA A CA 1
ATOM 554 C C . ALA A 1 73 ? 11.479 -2.243 -0.343 1.00 96.62 73 ALA A C 1
ATOM 556 O O . ALA A 1 73 ? 11.956 -1.831 -1.400 1.00 96.62 73 ALA A O 1
ATOM 557 N N . ALA A 1 74 ? 11.078 -3.507 -0.189 1.00 95.12 74 ALA A N 1
ATOM 558 C CA . ALA A 1 74 ? 11.175 -4.530 -1.229 1.00 95.12 74 ALA A CA 1
ATOM 559 C C . ALA A 1 74 ? 10.249 -4.282 -2.436 1.00 95.12 74 ALA A C 1
ATOM 561 O O . ALA A 1 74 ? 10.474 -4.858 -3.498 1.00 95.12 74 ALA A O 1
ATOM 562 N N . LEU A 1 75 ? 9.233 -3.419 -2.302 1.00 93.00 75 LEU A N 1
ATOM 563 C CA . LEU A 1 75 ? 8.362 -3.019 -3.417 1.00 93.00 75 LEU A CA 1
ATOM 564 C C . LEU A 1 75 ? 9.033 -2.017 -4.371 1.00 93.00 75 LEU A C 1
ATOM 566 O O . LEU A 1 75 ? 8.510 -1.755 -5.454 1.00 93.00 75 LEU A O 1
ATOM 570 N N . ASN A 1 76 ? 10.184 -1.451 -3.996 1.00 93.12 76 ASN A N 1
ATOM 571 C CA . ASN A 1 76 ? 10.932 -0.542 -4.855 1.00 93.12 76 ASN A CA 1
ATOM 572 C C . ASN A 1 76 ? 11.508 -1.275 -6.078 1.00 93.12 76 ASN A C 1
ATOM 574 O O . ASN A 1 76 ? 12.268 -2.233 -5.944 1.00 93.12 76 ASN A O 1
ATOM 578 N N . THR A 1 77 ? 11.211 -0.768 -7.274 1.00 89.25 77 THR A N 1
ATOM 579 C CA . THR A 1 77 ? 11.711 -1.321 -8.545 1.00 89.25 77 THR A CA 1
ATOM 580 C C . THR A 1 77 ? 12.868 -0.517 -9.140 1.00 89.25 77 THR A C 1
ATOM 582 O O . THR A 1 77 ? 13.544 -1.003 -10.043 1.00 89.25 77 THR A O 1
ATOM 585 N N . GLU A 1 78 ? 13.143 0.683 -8.617 1.00 86.31 78 GLU A N 1
ATOM 586 C CA . GLU A 1 78 ? 14.177 1.591 -9.138 1.00 86.31 78 GLU A CA 1
ATOM 587 C C . GLU A 1 78 ? 15.588 1.269 -8.607 1.00 86.31 78 GLU A C 1
ATOM 589 O O . GLU A 1 78 ? 16.580 1.840 -9.061 1.00 86.31 78 GLU A O 1
ATOM 594 N N . GLY A 1 79 ? 15.700 0.314 -7.676 1.00 83.56 79 GLY A N 1
ATOM 595 C CA . GLY A 1 79 ? 16.957 -0.071 -7.034 1.00 83.56 79 GLY A CA 1
ATOM 596 C C . GLY A 1 79 ? 17.410 0.904 -5.936 1.00 83.56 79 GLY A C 1
ATOM 597 O O . GLY A 1 79 ? 16.772 1.920 -5.668 1.00 83.56 79 GLY A O 1
ATOM 598 N N . GLY A 1 80 ? 18.511 0.567 -5.257 1.00 92.31 80 GLY A N 1
ATOM 599 C CA . GLY A 1 80 ? 19.026 1.331 -4.111 1.00 92.31 80 GLY A CA 1
ATOM 600 C C . GLY A 1 80 ? 18.371 0.980 -2.766 1.00 92.31 80 GLY A C 1
ATOM 601 O O . GLY A 1 80 ? 17.477 0.139 -2.685 1.00 92.31 80 GLY A O 1
ATOM 602 N N . ASP A 1 81 ? 18.852 1.606 -1.686 1.00 94.75 81 ASP A N 1
ATOM 603 C CA . ASP A 1 81 ? 18.314 1.391 -0.335 1.00 94.75 81 ASP A CA 1
ATOM 604 C C . ASP A 1 81 ? 17.055 2.241 -0.102 1.00 94.75 81 ASP A C 1
ATOM 606 O O . ASP A 1 81 ? 17.136 3.429 0.215 1.00 94.75 81 ASP A O 1
ATOM 610 N N . ALA A 1 82 ? 15.886 1.612 -0.236 1.00 96.50 82 ALA A N 1
ATOM 611 C CA . ALA A 1 82 ? 14.586 2.247 -0.028 1.00 96.50 82 ALA A CA 1
ATOM 612 C C . ALA A 1 82 ? 14.125 2.264 1.444 1.00 96.50 82 ALA A C 1
ATOM 614 O O . ALA A 1 82 ? 13.111 2.887 1.764 1.00 96.50 82 ALA A O 1
ATOM 615 N N . ARG A 1 83 ? 14.856 1.635 2.377 1.00 97.81 83 ARG A N 1
ATOM 616 C CA . ARG A 1 83 ? 14.433 1.538 3.788 1.00 97.81 83 ARG A CA 1
ATOM 617 C C . ARG A 1 83 ? 14.265 2.896 4.482 1.00 97.81 83 ARG A C 1
ATOM 619 O O . ARG A 1 83 ? 13.350 3.019 5.298 1.00 97.81 83 ARG A O 1
ATOM 626 N N . PRO A 1 84 ? 15.084 3.937 4.213 1.00 97.88 84 PRO A N 1
ATOM 627 C CA . PRO A 1 84 ? 14.830 5.273 4.753 1.00 97.88 84 PRO A CA 1
ATOM 628 C C . PRO A 1 84 ? 13.483 5.853 4.303 1.00 97.88 84 PRO A C 1
ATOM 630 O O . PRO A 1 84 ? 12.759 6.402 5.133 1.00 97.88 84 PRO A O 1
ATOM 633 N N . ALA A 1 85 ? 13.129 5.686 3.025 1.00 96.38 85 ALA A N 1
ATOM 634 C CA . ALA A 1 85 ? 11.847 6.133 2.487 1.00 96.38 85 ALA A CA 1
ATOM 635 C C . ALA A 1 85 ? 10.686 5.327 3.086 1.00 96.38 85 ALA A C 1
ATOM 637 O O . ALA A 1 85 ? 9.722 5.918 3.567 1.00 96.38 85 ALA A O 1
ATOM 638 N N . ALA A 1 86 ? 10.824 4.000 3.173 1.00 97.38 86 ALA A N 1
ATOM 639 C CA . ALA A 1 86 ? 9.836 3.129 3.805 1.00 97.38 86 ALA A CA 1
ATOM 640 C C . ALA A 1 86 ? 9.566 3.528 5.267 1.00 97.38 86 ALA A C 1
ATOM 642 O O . ALA A 1 86 ? 8.413 3.674 5.667 1.00 97.38 86 ALA A O 1
ATOM 643 N N . ARG A 1 87 ? 10.615 3.804 6.058 1.00 98.19 87 ARG A N 1
ATOM 644 C CA . ARG A 1 87 ? 10.466 4.311 7.436 1.00 98.19 87 ARG A CA 1
ATOM 645 C C . ARG A 1 87 ? 9.724 5.643 7.491 1.00 98.19 87 ARG A C 1
ATOM 647 O O . ARG A 1 87 ? 8.886 5.829 8.372 1.00 98.19 87 ARG A O 1
ATOM 654 N N . ALA A 1 88 ? 10.036 6.568 6.584 1.00 97.25 88 ALA A N 1
ATOM 655 C CA . ALA A 1 88 ? 9.345 7.852 6.511 1.00 97.25 88 ALA A CA 1
ATOM 656 C C . ALA A 1 88 ? 7.856 7.666 6.186 1.00 97.25 88 ALA A C 1
ATOM 658 O O . ALA A 1 88 ? 7.010 8.263 6.844 1.00 97.25 88 ALA A O 1
ATOM 659 N N . TRP A 1 89 ? 7.532 6.786 5.241 1.00 96.00 89 TRP A N 1
ATOM 660 C CA . TRP A 1 89 ? 6.154 6.511 4.847 1.00 96.00 89 TRP A CA 1
ATOM 661 C C . TRP A 1 89 ? 5.358 5.792 5.935 1.00 96.00 89 TRP A C 1
ATOM 663 O O . TRP A 1 89 ? 4.228 6.176 6.199 1.00 96.00 89 TRP A O 1
ATOM 673 N N . ILE A 1 90 ? 5.938 4.806 6.622 1.00 95.69 90 ILE A N 1
ATOM 674 C CA . ILE A 1 90 ? 5.282 4.140 7.761 1.00 95.69 90 ILE A CA 1
ATOM 675 C C . ILE A 1 90 ? 5.000 5.142 8.880 1.00 95.69 90 ILE A C 1
ATOM 677 O O . ILE A 1 90 ? 3.921 5.128 9.471 1.00 95.69 90 ILE A O 1
ATOM 681 N N . LYS A 1 91 ? 5.950 6.044 9.157 1.00 94.44 91 LYS A N 1
ATOM 682 C CA . LYS A 1 91 ? 5.765 7.096 10.160 1.00 94.44 91 LYS A CA 1
ATOM 683 C C . LYS A 1 91 ? 4.604 8.026 9.799 1.00 94.44 91 LYS A C 1
ATOM 685 O O . LYS A 1 91 ? 3.830 8.377 10.685 1.00 94.44 91 LYS A O 1
ATOM 690 N N . GLU A 1 92 ? 4.515 8.421 8.534 1.00 93.31 92 GLU A N 1
ATOM 691 C CA . GLU A 1 92 ? 3.514 9.373 8.052 1.00 93.31 92 GLU A CA 1
ATOM 692 C C . GLU A 1 92 ? 2.128 8.727 7.898 1.00 93.31 92 GLU A C 1
ATOM 694 O O . GLU A 1 92 ? 1.129 9.246 8.390 1.00 93.31 92 GLU A O 1
ATOM 699 N N . TYR A 1 93 ? 2.068 7.550 7.273 1.00 89.19 93 TYR A N 1
ATOM 700 C CA . TYR A 1 93 ? 0.828 6.954 6.778 1.00 89.19 93 TYR A CA 1
ATOM 701 C C . TYR A 1 93 ? 0.421 5.664 7.488 1.00 89.19 93 TYR A C 1
ATOM 703 O O . TYR A 1 93 ? -0.735 5.263 7.374 1.00 89.19 93 TYR A O 1
ATOM 711 N N . GLY A 1 94 ? 1.303 5.013 8.253 1.00 90.19 94 GLY A N 1
ATOM 712 C CA . GLY A 1 94 ? 1.032 3.682 8.814 1.00 90.19 94 GLY A CA 1
ATOM 713 C C . GLY A 1 94 ? -0.205 3.639 9.715 1.00 90.19 94 GLY A C 1
ATOM 714 O O . GLY A 1 94 ? -1.056 2.763 9.583 1.00 90.19 94 GLY A O 1
ATOM 715 N N . LYS A 1 95 ? -0.398 4.666 10.556 1.00 87.69 95 LYS A N 1
ATOM 716 C CA . LYS A 1 95 ? -1.616 4.791 11.381 1.00 87.69 95 LYS A CA 1
ATOM 717 C C . LYS A 1 95 ? -2.885 4.952 10.556 1.00 87.69 95 LYS A C 1
ATOM 719 O O . LYS A 1 95 ? -3.942 4.515 10.995 1.00 87.69 95 LYS A O 1
ATOM 724 N N . ALA A 1 96 ? -2.800 5.649 9.428 1.00 84.44 96 ALA A N 1
ATOM 725 C CA . ALA A 1 96 ? -3.939 5.861 8.554 1.00 84.44 96 ALA A CA 1
ATOM 726 C C . ALA A 1 96 ? -4.261 4.563 7.799 1.00 84.44 96 ALA A C 1
ATOM 728 O O . ALA A 1 96 ? -5.420 4.155 7.775 1.00 84.44 96 ALA A O 1
ATOM 729 N N . ALA A 1 97 ? -3.239 3.888 7.266 1.00 85.62 97 ALA A N 1
ATOM 730 C CA . ALA A 1 97 ? -3.350 2.610 6.566 1.00 85.62 97 ALA A CA 1
ATOM 731 C C . ALA A 1 97 ? -3.927 1.487 7.446 1.00 85.62 97 ALA A C 1
ATOM 733 O O . ALA A 1 97 ? -4.678 0.655 6.951 1.00 85.62 97 ALA A O 1
ATOM 734 N N . ALA A 1 98 ? -3.642 1.500 8.752 1.00 83.12 98 ALA A N 1
ATOM 735 C CA . ALA A 1 98 ? -4.185 0.535 9.709 1.00 83.12 98 ALA A CA 1
ATOM 736 C C . ALA A 1 98 ? -5.669 0.757 10.082 1.00 83.12 98 ALA A C 1
ATOM 738 O O . ALA A 1 98 ? -6.241 -0.051 10.813 1.00 83.12 98 ALA A O 1
ATOM 739 N N . ARG A 1 99 ? -6.304 1.856 9.647 1.00 73.25 99 ARG A N 1
ATOM 740 C CA . ARG A 1 99 ? -7.732 2.120 9.911 1.00 73.25 99 ARG A CA 1
ATOM 741 C C . ARG A 1 99 ? -8.620 1.427 8.878 1.00 73.25 99 ARG A C 1
ATOM 743 O O . ARG A 1 99 ? -8.224 1.253 7.732 1.00 73.25 99 ARG A O 1
ATOM 750 N N . ASP A 1 100 ? -9.859 1.123 9.268 1.00 65.56 100 ASP A N 1
ATOM 751 C CA . ASP A 1 100 ? -10.838 0.316 8.512 1.00 65.56 100 ASP A CA 1
ATOM 752 C C . ASP A 1 100 ? -11.317 0.904 7.158 1.00 65.56 100 ASP A C 1
ATOM 754 O O . ASP A 1 100 ? -12.263 0.385 6.564 1.00 65.56 100 ASP A O 1
ATOM 758 N N . GLU A 1 101 ? -10.717 1.984 6.649 1.00 68.00 101 GLU A N 1
ATOM 759 C CA . GLU A 1 101 ? -11.297 2.762 5.547 1.00 68.00 101 GLU A CA 1
ATOM 760 C C . GLU A 1 101 ? -10.299 3.226 4.470 1.00 68.00 101 GLU A C 1
ATOM 762 O O . GLU A 1 101 ? -10.623 4.129 3.700 1.00 68.00 101 GLU A O 1
ATOM 767 N N . ALA A 1 102 ? -9.108 2.623 4.366 1.00 80.25 102 ALA A N 1
ATOM 768 C CA . ALA A 1 102 ? -8.218 2.924 3.242 1.00 80.25 102 ALA A CA 1
ATOM 769 C C . ALA A 1 102 ? -8.946 2.690 1.899 1.00 80.25 102 ALA A C 1
ATOM 771 O O . ALA A 1 102 ? -9.525 1.623 1.654 1.00 80.25 102 ALA A O 1
ATOM 772 N N . ALA A 1 103 ? -8.934 3.706 1.041 1.00 83.19 103 ALA A N 1
ATOM 773 C CA . ALA A 1 103 ? -9.524 3.674 -0.288 1.00 83.19 103 ALA A CA 1
ATOM 774 C C . ALA A 1 103 ? -8.483 4.056 -1.342 1.00 83.19 103 ALA A C 1
ATOM 776 O O . ALA A 1 103 ? -7.588 4.854 -1.072 1.00 83.19 103 ALA A O 1
ATOM 777 N N . ALA A 1 104 ? -8.602 3.478 -2.532 1.00 85.75 104 ALA A N 1
ATOM 778 C CA . ALA A 1 104 ? -7.771 3.791 -3.681 1.00 85.75 104 ALA A CA 1
ATOM 779 C C . ALA A 1 104 ? -8.637 4.116 -4.898 1.00 85.75 104 ALA A C 1
ATOM 781 O O . ALA A 1 104 ? -9.448 3.293 -5.337 1.00 85.75 104 ALA A O 1
ATOM 782 N N . ASP A 1 105 ? -8.406 5.300 -5.453 1.00 85.38 105 ASP A N 1
ATOM 783 C CA . ASP A 1 105 ? -9.064 5.775 -6.665 1.00 85.38 105 ASP A CA 1
ATOM 784 C C . ASP A 1 105 ? -8.085 5.691 -7.844 1.00 85.38 105 ASP A C 1
ATOM 786 O O . ASP A 1 105 ? -7.007 6.294 -7.816 1.00 85.38 105 ASP A O 1
ATOM 790 N N . PHE A 1 106 ? -8.456 4.919 -8.872 1.00 86.19 106 PHE A N 1
ATOM 791 C CA . PHE A 1 106 ? -7.658 4.680 -10.079 1.00 86.19 106 PHE A CA 1
ATOM 792 C C . PHE A 1 106 ? -8.216 5.514 -11.241 1.00 86.19 106 PHE A C 1
ATOM 794 O O . PHE A 1 106 ? -9.258 5.175 -11.805 1.00 86.19 106 PHE A O 1
ATOM 801 N N . TYR A 1 107 ? -7.534 6.609 -11.592 1.00 74.19 107 TYR A N 1
ATOM 802 C CA . TYR A 1 107 ? -8.055 7.599 -12.550 1.00 74.19 107 TYR A CA 1
ATOM 803 C C . TYR A 1 107 ? -7.932 7.184 -14.019 1.00 74.19 107 TYR A C 1
ATOM 805 O O . TYR A 1 107 ? -8.806 7.507 -14.818 1.00 74.19 107 TYR A O 1
ATOM 813 N N . GLU A 1 108 ? -6.861 6.474 -14.365 1.00 71.00 108 GLU A N 1
ATOM 814 C CA . GLU A 1 108 ? -6.553 6.075 -15.741 1.00 71.00 108 GLU A CA 1
ATOM 815 C C . GLU A 1 108 ? -6.863 4.592 -15.971 1.00 71.00 108 GLU A C 1
ATOM 817 O O . GLU A 1 108 ? -6.890 3.803 -15.024 1.00 71.00 108 GLU A O 1
ATOM 822 N N . GLU A 1 109 ? -7.050 4.179 -17.226 1.00 60.81 109 GLU A N 1
ATOM 823 C CA . GLU A 1 109 ? -7.184 2.759 -17.570 1.00 60.81 109 GLU A CA 1
ATOM 824 C C . GLU A 1 109 ? -5.903 1.973 -17.240 1.00 60.81 109 GLU A C 1
ATOM 826 O O . GLU A 1 109 ? -4.784 2.468 -17.378 1.00 60.81 109 GLU A O 1
ATOM 831 N N . GLY A 1 110 ? -6.055 0.704 -16.845 1.00 61.00 110 GLY A N 1
ATOM 832 C CA . GLY A 1 110 ? -4.945 -0.194 -16.489 1.00 61.00 110 GLY A CA 1
ATOM 833 C C . GLY A 1 110 ? -3.919 -0.482 -17.593 1.00 61.00 110 GLY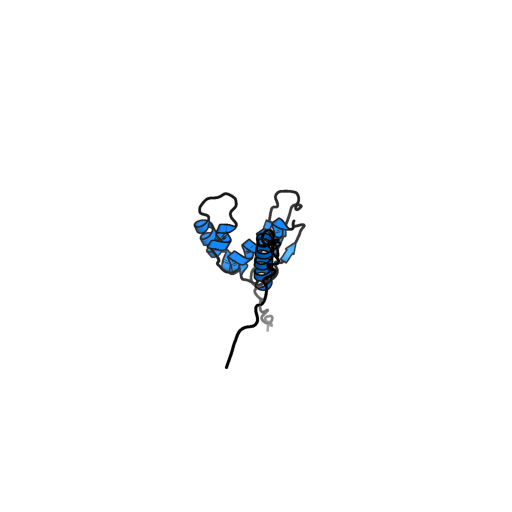 A C 1
ATOM 834 O O . GLY A 1 110 ? -2.940 -1.178 -17.341 1.00 61.00 110 GLY A O 1
ATOM 835 N N . SER A 1 111 ? -4.139 0.025 -18.807 1.00 55.72 111 SER A N 1
ATOM 836 C CA . SER A 1 111 ? -3.263 -0.102 -19.976 1.00 55.72 111 SER A CA 1
ATOM 837 C C . SER A 1 111 ? -2.177 0.985 -20.056 1.00 55.72 111 SER A C 1
ATOM 839 O O . SER A 1 111 ? -1.230 0.840 -20.832 1.00 55.72 111 SER A O 1
ATOM 841 N N . VAL A 1 112 ? -2.281 2.055 -19.258 1.00 59.91 112 VAL A N 1
ATOM 842 C CA . VAL A 1 112 ? -1.310 3.164 -19.173 1.00 59.91 112 VAL A CA 1
ATOM 843 C C . VAL A 1 112 ? -0.733 3.291 -17.755 1.00 59.91 112 VAL A C 1
ATOM 845 O O . VAL A 1 112 ? -1.190 2.629 -16.826 1.00 59.91 112 VAL A O 1
ATOM 848 N N . ARG A 1 113 ? 0.295 4.135 -17.550 1.00 64.81 113 ARG A N 1
ATOM 849 C CA . ARG A 1 113 ? 0.794 4.430 -16.190 1.00 64.81 113 ARG A CA 1
ATOM 850 C C . ARG A 1 113 ? -0.333 5.051 -15.358 1.00 64.81 113 ARG A C 1
ATOM 852 O O . ARG A 1 113 ? -0.770 6.156 -15.660 1.00 64.81 113 ARG A O 1
ATOM 859 N N . GLN A 1 114 ? -0.767 4.354 -14.310 1.00 66.12 114 GLN A N 1
ATOM 860 C CA . GLN A 1 114 ? -1.920 4.769 -13.513 1.00 66.12 114 GLN A CA 1
ATOM 861 C C . GLN A 1 114 ? -1.534 5.736 -12.390 1.00 66.12 114 GLN A C 1
ATOM 863 O O . GLN A 1 114 ? -0.651 5.450 -11.580 1.00 66.12 114 GLN A O 1
ATOM 868 N N . GLY A 1 115 ? -2.234 6.871 -12.329 1.00 72.00 115 GLY A N 1
ATOM 869 C CA . GLY A 1 115 ? -2.263 7.746 -11.159 1.00 72.00 115 GLY A CA 1
ATOM 870 C C . GLY A 1 115 ? -3.255 7.211 -10.128 1.00 72.00 115 GLY A C 1
ATOM 871 O O . GLY A 1 115 ? -4.392 6.888 -10.478 1.00 72.00 115 GLY A O 1
ATOM 872 N N . ILE A 1 116 ? -2.814 7.099 -8.875 1.00 75.88 116 ILE A N 1
ATOM 873 C CA . ILE A 1 116 ? -3.574 6.464 -7.793 1.00 75.88 116 ILE A CA 1
ATOM 874 C C . ILE A 1 116 ? -3.573 7.401 -6.591 1.00 75.88 116 ILE A C 1
ATOM 876 O O . ILE A 1 116 ? -2.510 7.854 -6.162 1.00 75.88 116 ILE A O 1
ATOM 880 N N . VAL A 1 117 ? -4.754 7.681 -6.042 1.00 79.44 117 VAL A N 1
ATOM 881 C CA . VAL A 1 117 ? -4.892 8.451 -4.801 1.00 79.44 117 VAL A CA 1
ATOM 882 C C . VAL A 1 117 ? -5.335 7.517 -3.688 1.00 79.44 117 VAL A C 1
ATOM 884 O O . VAL A 1 117 ? -6.371 6.866 -3.794 1.00 79.44 117 VAL A O 1
ATOM 887 N N . LEU A 1 118 ? -4.533 7.464 -2.624 1.00 76.00 118 LEU A N 1
ATOM 888 C CA . LEU A 1 118 ? -4.882 6.785 -1.383 1.00 76.00 118 LEU A CA 1
ATOM 889 C C . LEU A 1 118 ? -5.628 7.761 -0.478 1.00 76.00 118 LEU A C 1
ATOM 891 O O . LEU A 1 118 ? -5.080 8.784 -0.066 1.00 76.00 118 LEU A O 1
ATOM 895 N N . VAL A 1 119 ? -6.884 7.442 -0.184 1.00 74.69 119 VAL A N 1
ATOM 896 C CA . VAL A 1 119 ? -7.739 8.220 0.707 1.00 74.69 119 VAL A CA 1
ATOM 897 C C . VAL A 1 119 ? -7.883 7.467 2.019 1.00 74.69 119 VAL A C 1
ATOM 899 O O . VAL A 1 119 ? -8.340 6.326 2.058 1.00 74.69 119 VAL A O 1
ATOM 902 N N . ASN A 1 120 ? -7.538 8.137 3.110 1.00 65.88 120 ASN A N 1
ATOM 903 C CA . ASN A 1 120 ? -7.859 7.694 4.455 1.00 65.88 120 ASN A CA 1
ATOM 904 C C . ASN A 1 120 ? -8.897 8.672 4.998 1.00 65.88 120 ASN A C 1
ATOM 906 O O . ASN A 1 120 ? -8.551 9.822 5.275 1.00 65.88 120 ASN A O 1
ATOM 910 N N . PRO A 1 121 ? -10.168 8.277 5.108 1.00 55.41 121 PRO A N 1
ATOM 911 C CA . PRO A 1 121 ? -11.178 9.173 5.637 1.00 55.41 121 PRO A CA 1
ATOM 912 C C . PRO A 1 121 ? -10.855 9.517 7.092 1.00 55.41 121 PRO A C 1
ATOM 914 O O . PRO A 1 121 ? -10.435 8.677 7.898 1.00 55.41 121 PRO A O 1
ATOM 917 N N . GLU A 1 122 ? -11.018 10.795 7.418 1.00 51.62 122 GLU A N 1
ATOM 918 C CA . GLU A 1 122 ? -10.935 11.260 8.794 1.00 51.62 122 GLU A CA 1
ATOM 919 C C . GLU A 1 122 ? -12.041 10.600 9.630 1.00 51.62 122 GLU A C 1
ATOM 921 O O . GLU A 1 122 ? -13.135 10.337 9.112 1.00 51.62 122 GLU A O 1
ATOM 926 N N . PRO A 1 123 ? -11.796 10.322 10.927 1.00 46.28 123 PRO A N 1
ATOM 927 C CA . PRO A 1 123 ? -12.857 9.862 11.805 1.00 46.28 123 PRO A CA 1
ATOM 928 C C . PRO A 1 123 ? -13.997 10.877 11.747 1.00 46.28 123 PRO A C 1
ATOM 930 O O . PRO A 1 123 ? -13.798 12.062 12.008 1.00 46.28 123 PRO A O 1
ATOM 933 N N . LYS A 1 124 ? -15.198 10.417 11.387 1.00 44.81 124 LYS A N 1
ATOM 934 C CA . LYS A 1 124 ? -16.390 11.256 11.469 1.00 44.81 124 LYS A CA 1
ATOM 935 C C . LYS A 1 124 ? -16.554 11.658 12.927 1.00 44.81 124 LYS A C 1
ATOM 937 O O . LYS A 1 124 ? -16.963 10.834 13.746 1.00 44.81 124 LYS A O 1
ATOM 942 N N . ASP A 1 125 ? -16.267 12.915 13.246 1.00 44.97 125 ASP A N 1
ATOM 943 C CA . ASP A 1 125 ? -16.733 13.507 14.488 1.00 44.97 125 ASP A CA 1
ATOM 944 C C . ASP A 1 125 ? -18.255 13.382 14.488 1.00 44.97 125 ASP A C 1
ATOM 946 O O . ASP A 1 125 ? -18.974 14.096 13.781 1.00 44.97 125 ASP A O 1
ATOM 950 N N . VAL A 1 126 ? -18.770 12.427 15.265 1.00 47.25 126 VAL A N 1
ATOM 951 C 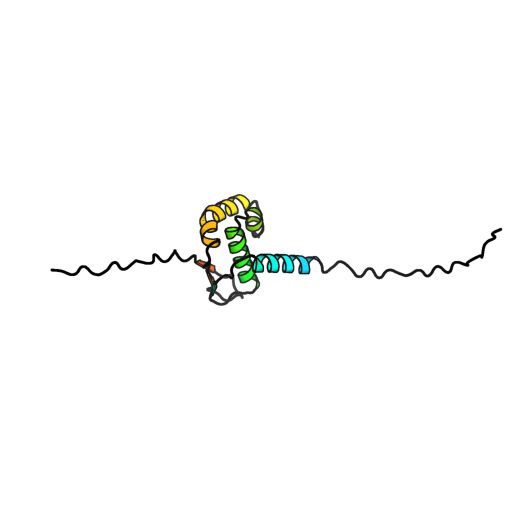CA . VAL A 1 126 ? -20.186 12.378 15.604 1.00 47.25 126 VAL A CA 1
ATOM 952 C C . VAL A 1 126 ? -20.432 13.617 16.447 1.00 47.25 126 VAL A C 1
ATOM 954 O O . VAL A 1 126 ? -20.283 13.610 17.669 1.00 47.25 126 VAL A O 1
ATOM 957 N N . LYS A 1 127 ? -20.779 14.715 15.774 1.00 43.12 127 LYS A N 1
ATOM 958 C CA . LYS A 1 127 ? -21.293 15.927 16.392 1.00 43.12 127 LYS A CA 1
ATOM 959 C C . LYS A 1 127 ? -22.522 15.501 17.189 1.00 43.12 127 LYS A C 1
ATOM 961 O O . LYS A 1 127 ? -23.603 15.343 16.628 1.00 43.12 127 LYS A O 1
ATOM 966 N N . LYS A 1 128 ? -22.358 15.264 18.497 1.00 46.41 128 LYS A N 1
ATOM 967 C CA . LYS A 1 128 ? -23.488 15.153 19.418 1.00 46.41 128 LYS A CA 1
ATOM 968 C C . LYS A 1 128 ? -24.219 16.483 19.318 1.00 46.41 128 LYS A C 1
ATOM 970 O O . LYS A 1 128 ? -23.764 17.486 19.863 1.00 46.41 128 LYS A O 1
ATOM 975 N N . SER A 1 129 ? -25.317 16.506 18.573 1.00 45.38 129 SER A N 1
ATOM 976 C CA . SER A 1 129 ? -26.291 17.580 18.647 1.00 45.38 129 SER A CA 1
ATOM 977 C C . SER A 1 129 ? -26.813 17.592 20.082 1.00 45.38 129 SER A C 1
ATOM 979 O O . SER A 1 129 ? -27.676 16.794 20.446 1.00 45.38 129 SER A O 1
ATOM 981 N N . GLY A 1 130 ? -26.221 18.438 20.925 1.00 50.75 130 GLY A N 1
ATOM 982 C CA . GLY A 1 130 ? -26.827 18.814 22.194 1.00 50.75 130 GLY A CA 1
ATOM 983 C C . GLY A 1 130 ? -28.211 19.414 21.923 1.00 50.75 130 GLY A C 1
ATOM 984 O O . GLY A 1 130 ? -28.419 19.987 20.847 1.00 50.75 130 GLY A O 1
ATOM 985 N N . PRO A 1 131 ? -29.177 19.242 22.839 1.00 56.72 131 PRO A N 1
ATOM 986 C CA . PRO A 1 131 ? -30.529 19.735 22.623 1.00 56.72 131 PRO A CA 1
ATOM 987 C C . PRO A 1 131 ? -30.515 21.253 22.406 1.00 56.72 131 PRO A C 1
ATOM 989 O O . PRO A 1 131 ? -29.734 21.975 23.029 1.00 56.72 131 PRO A O 1
ATOM 992 N N . ALA A 1 132 ? -31.368 21.713 21.487 1.00 52.38 132 ALA A N 1
ATOM 993 C CA . ALA A 1 132 ? -31.520 23.122 21.151 1.00 52.38 132 ALA A CA 1
ATOM 994 C C . ALA A 1 132 ? -31.788 23.962 22.416 1.00 52.38 132 ALA A C 1
ATOM 996 O O . ALA A 1 132 ? -32.557 23.523 23.276 1.00 52.38 132 ALA A O 1
ATOM 997 N N . PRO A 1 133 ? -31.200 25.165 22.547 1.00 45.03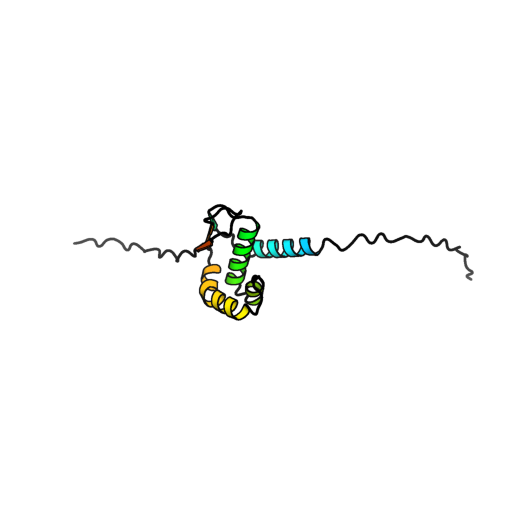 133 PRO A N 1
ATOM 998 C CA . PRO A 1 133 ? -31.522 26.047 23.656 1.00 45.03 133 PRO A CA 1
ATOM 999 C C . PRO A 1 133 ? -32.983 26.496 23.536 1.00 45.03 133 PRO A C 1
ATOM 1001 O O . PRO A 1 133 ? -33.344 27.258 22.642 1.00 45.03 133 PRO A O 1
ATOM 1004 N N . THR A 1 134 ? -33.836 26.018 24.441 1.00 53.66 134 THR A N 1
ATOM 1005 C CA . THR A 1 134 ? -35.160 26.601 24.672 1.00 53.66 134 THR A CA 1
ATOM 1006 C C . THR A 1 134 ? -34.979 27.961 25.323 1.00 53.66 134 THR A C 1
ATOM 1008 O O . THR A 1 134 ? -34.583 28.056 26.484 1.00 53.66 134 THR A O 1
ATOM 1011 N N . THR A 1 135 ? -35.266 29.013 24.564 1.00 52.75 135 THR A N 1
ATOM 1012 C CA . THR A 1 135 ? -35.454 30.366 25.082 1.00 52.75 135 THR A CA 1
ATOM 1013 C C . THR A 1 135 ? -36.657 30.377 26.025 1.00 52.75 135 THR A C 1
ATOM 1015 O O . THR A 1 135 ? -37.747 29.950 25.636 1.00 52.75 135 THR A O 1
ATOM 1018 N N . ARG A 1 136 ? -36.472 30.875 27.248 1.00 41.09 136 ARG A N 1
ATOM 1019 C CA . ARG A 1 136 ? -37.556 31.368 28.096 1.00 41.09 136 ARG A CA 1
ATOM 1020 C C . ARG A 1 136 ? -37.110 32.640 28.793 1.00 41.09 136 ARG A C 1
ATOM 1022 O O . ARG A 1 136 ? -35.930 32.675 29.203 1.00 41.09 136 ARG A O 1
#

Secondary structure (DSSP, 8-state):
--------------------SSSHHHHHHHHHHHHHHHHSPPPEEEE---HHHHHHHHHHHHHHHHT-HHHHHHT-SS-S--HHHHHHHHHHHHHHHTSTT-EEEE-S-TTS---EEEE-PPP------PPP----

Sequence (136 aa):
MIRKSTRRSTAALAVPLMLGTALTGCADKHLDYLTDYSNHRPLRVTGHPSTDSLEAVQKVVWRLADGDVEGLAALNTEGGDARPAARAWIKEYGKAAARDEAAADFYEEGSVRQGIVLVNPEPKDVKKSGPAPTTR

Radius of gyration: 28.29 Å; chains: 1; bounding box: 58×107×48 Å

Foldseek 3Di:
DDDDDDDDDDDDPDDPPPPDDDCVVVVVVVVVLVVLVVVDADAAEADAADPVRSSLVSQCLSCLQVVPLPSNQVSDPVDDRCSVVSNVSSVVCNVLSVDNHWYWYWDDHNVDPTDIDTDRDDPPPPPPPDDDDDDD

pLDDT: mean 74.19, std 19.57, range [31.73, 98.19]